Protein AF-W1WFY8-F1 (afdb_monomer_lite)

InterPro domains:
  IPR028274 TerY-C metal binding domain [PF15616] (32-76)

Radius of gyration: 13.85 Å; chains: 1; bounding box: 31×29×36 Å

Structure (mmCIF, N/CA/C/O backbone):
data_AF-W1WFY8-F1
#
_entry.id   AF-W1WFY8-F1
#
loop_
_atom_site.group_PDB
_atom_site.id
_atom_site.type_symbol
_atom_site.label_atom_id
_atom_site.label_alt_id
_atom_site.label_comp_id
_atom_site.label_asym_id
_atom_site.label_entity_id
_atom_site.label_seq_id
_atom_site.pdbx_PDB_ins_code
_atom_site.Cartn_x
_atom_site.Cartn_y
_atom_site.Cartn_z
_atom_site.occupancy
_atom_site.B_iso_or_equiv
_atom_site.auth_seq_id
_atom_site.auth_comp_id
_atom_site.auth_asym_id
_atom_site.auth_atom_id
_atom_site.pdbx_PDB_model_num
ATOM 1 N N . MET A 1 1 ? 3.658 -19.110 8.805 1.00 42.41 1 MET A N 1
ATOM 2 C CA . MET A 1 1 ? 3.291 -18.748 10.192 1.00 42.41 1 MET A CA 1
ATOM 3 C C . MET A 1 1 ? 2.459 -17.480 10.099 1.00 42.41 1 MET A C 1
ATOM 5 O O . MET A 1 1 ? 2.955 -16.510 9.545 1.00 42.41 1 MET A O 1
ATOM 9 N N . THR A 1 2 ? 1.190 -17.497 10.510 1.00 49.06 2 THR A N 1
ATOM 10 C CA . THR A 1 2 ? 0.284 -16.347 10.331 1.00 49.06 2 THR A CA 1
ATOM 11 C C . THR A 1 2 ? 0.208 -15.572 11.636 1.00 49.06 2 THR A C 1
ATOM 13 O O . THR A 1 2 ? -0.549 -15.937 12.529 1.00 49.06 2 THR A O 1
ATOM 16 N N . TRP A 1 3 ? 1.023 -14.526 11.761 1.00 57.47 3 TRP A N 1
ATOM 17 C CA . TRP A 1 3 ? 1.023 -13.631 12.922 1.00 57.47 3 TRP A CA 1
ATOM 18 C C . TRP A 1 3 ? 0.221 -12.357 12.619 1.00 57.47 3 TRP A C 1
ATOM 20 O O . TRP A 1 3 ? 0.704 -11.239 12.742 1.00 57.47 3 TRP A O 1
ATOM 30 N N . ALA A 1 4 ? -1.009 -12.543 12.139 1.00 59.88 4 ALA A N 1
ATOM 31 C CA . ALA A 1 4 ? -1.964 -11.472 11.882 1.00 59.88 4 ALA A CA 1
ATOM 32 C C . ALA A 1 4 ? -3.369 -12.005 12.176 1.00 59.88 4 ALA A C 1
ATOM 34 O O . ALA A 1 4 ? -3.857 -12.904 11.491 1.00 59.88 4 ALA A O 1
ATOM 35 N N . PHE A 1 5 ? -4.004 -11.479 13.223 1.00 67.38 5 PHE A N 1
ATOM 36 C CA . PHE A 1 5 ? -5.363 -11.843 13.616 1.00 67.38 5 PHE A CA 1
ATOM 37 C C . PHE A 1 5 ? -6.297 -10.670 13.343 1.00 67.38 5 PHE A C 1
ATOM 39 O O . PHE A 1 5 ? -5.918 -9.511 13.522 1.00 67.38 5 PHE A O 1
ATOM 46 N N . LYS A 1 6 ? -7.530 -10.965 12.922 1.00 71.81 6 LYS A N 1
ATOM 47 C CA . LYS A 1 6 ? -8.559 -9.932 12.806 1.00 71.81 6 LYS A CA 1
ATOM 48 C C . LYS A 1 6 ? -8.839 -9.372 14.204 1.00 71.81 6 LYS A C 1
ATOM 50 O O . LYS A 1 6 ? -9.127 -10.136 15.122 1.00 71.81 6 LYS A O 1
ATOM 55 N N . ILE A 1 7 ? -8.744 -8.055 14.356 1.00 72.81 7 ILE A N 1
ATOM 56 C CA . ILE A 1 7 ? -9.093 -7.376 15.604 1.00 72.81 7 ILE A CA 1
ATOM 57 C C . ILE A 1 7 ? -10.624 -7.311 15.713 1.00 72.81 7 ILE A C 1
ATOM 59 O O . ILE A 1 7 ? -11.304 -6.973 14.743 1.00 72.81 7 ILE A O 1
ATOM 63 N N . ASP A 1 8 ? -11.158 -7.647 16.888 1.00 79.00 8 ASP A N 1
ATOM 64 C CA . ASP A 1 8 ? -12.573 -7.458 17.216 1.00 79.00 8 ASP A CA 1
ATOM 65 C C . ASP A 1 8 ? -12.876 -5.968 17.434 1.00 79.00 8 ASP A C 1
ATOM 67 O O . ASP A 1 8 ? -12.178 -5.291 18.191 1.00 79.00 8 ASP A O 1
ATOM 71 N N . GLU A 1 9 ? -13.927 -5.453 16.793 1.00 77.19 9 GLU A N 1
ATOM 72 C CA . GLU A 1 9 ? -14.265 -4.023 16.824 1.00 77.19 9 GLU A CA 1
ATOM 73 C C . GLU A 1 9 ? -14.554 -3.501 18.236 1.00 77.19 9 GLU A C 1
ATOM 75 O O . GLU A 1 9 ? -14.173 -2.378 18.570 1.00 77.19 9 GLU A O 1
ATOM 80 N N . ARG A 1 10 ? -15.193 -4.308 19.096 1.00 79.25 10 ARG A N 1
ATOM 81 C CA . ARG A 1 10 ? -15.521 -3.898 20.471 1.00 79.25 10 ARG A CA 1
ATOM 82 C C . ARG A 1 10 ? -14.250 -3.755 21.293 1.00 79.25 10 ARG A C 1
ATOM 84 O O . ARG A 1 10 ? -14.112 -2.800 22.056 1.00 79.25 10 ARG A O 1
ATOM 91 N N . ILE A 1 11 ? -13.311 -4.684 21.113 1.00 80.06 11 ILE A N 1
ATOM 92 C CA . ILE A 1 11 ? -11.988 -4.614 21.741 1.00 80.06 11 ILE A CA 1
ATOM 93 C C . ILE A 1 11 ? -11.224 -3.406 21.192 1.00 80.06 11 ILE A C 1
ATOM 95 O O . ILE A 1 11 ? -10.669 -2.636 21.967 1.00 80.06 11 ILE A O 1
ATOM 99 N N . ALA A 1 12 ? -11.261 -3.166 19.881 1.00 77.31 12 ALA A N 1
ATOM 100 C CA . ALA A 1 12 ? -10.577 -2.029 19.276 1.00 77.31 12 ALA A CA 1
ATOM 101 C C . ALA A 1 12 ? -11.106 -0.666 19.738 1.00 77.31 12 ALA A C 1
ATOM 103 O O . ALA A 1 12 ? -10.348 0.303 19.790 1.00 77.31 12 ALA A O 1
ATOM 104 N N . GLN A 1 13 ? -12.404 -0.557 20.025 1.00 76.12 13 GLN A N 1
ATOM 105 C CA . GLN A 1 13 ? -12.991 0.648 20.610 1.00 76.12 13 GLN A CA 1
ATOM 106 C C . GLN A 1 13 ? -12.575 0.804 22.073 1.00 76.12 13 GLN A C 1
ATOM 108 O O . GLN A 1 13 ? -12.153 1.886 22.474 1.00 76.12 13 GLN A O 1
ATOM 113 N N . LYS A 1 14 ? -12.641 -0.283 22.855 1.00 82.06 14 LYS A N 1
ATOM 114 C CA . LYS A 1 14 ? -12.249 -0.291 24.270 1.00 82.06 14 LYS A CA 1
ATOM 115 C C . LYS A 1 14 ? -10.780 0.095 24.466 1.00 82.06 14 LYS A C 1
ATOM 117 O O . LYS A 1 14 ? -10.472 0.898 25.339 1.00 82.06 14 LYS A O 1
ATOM 122 N N . GLU A 1 15 ? -9.901 -0.438 23.623 1.00 78.94 15 GLU A N 1
ATOM 123 C CA . GLU A 1 15 ? -8.455 -0.191 23.641 1.00 78.94 15 GLU A CA 1
ATOM 124 C C . GLU A 1 15 ? -8.052 1.055 22.822 1.00 78.94 15 GLU A C 1
ATOM 126 O O . GLU A 1 15 ? -6.870 1.333 22.646 1.00 78.94 15 GLU A O 1
ATOM 131 N N . LYS A 1 16 ? -9.028 1.820 22.304 1.00 71.50 16 LYS A N 1
ATOM 132 C CA . LYS A 1 16 ? -8.844 3.079 21.551 1.00 71.50 16 LYS A CA 1
ATOM 133 C C . LYS A 1 16 ? -8.035 2.986 20.247 1.00 71.50 16 LYS A C 1
ATOM 135 O O . LYS A 1 16 ? -7.759 4.011 19.622 1.00 71.50 16 LYS A O 1
ATOM 140 N N . PHE A 1 17 ? -7.764 1.778 19.752 1.00 69.56 17 PHE A N 1
ATOM 141 C CA . PHE A 1 17 ? -7.179 1.543 18.424 1.00 69.56 17 PHE A CA 1
ATOM 142 C C . PHE A 1 17 ? -8.039 2.088 17.271 1.00 69.56 17 PHE A C 1
ATOM 144 O O . PHE A 1 17 ? -7.547 2.286 16.163 1.00 69.56 17 PHE A O 1
ATOM 151 N N . SER A 1 18 ? -9.334 2.314 17.514 1.00 61.25 18 SER A N 1
ATOM 152 C CA . SER A 1 18 ? -10.295 2.723 16.480 1.00 61.25 18 SER A CA 1
ATOM 153 C C . SER A 1 18 ? -10.318 4.222 16.165 1.00 61.25 18 SER A C 1
ATOM 155 O O . SER A 1 18 ? -10.887 4.593 15.142 1.00 61.25 18 SER A O 1
ATOM 157 N N . SER A 1 19 ? -9.785 5.088 17.035 1.00 59.66 19 SER A N 1
ATOM 158 C CA . SER A 1 19 ? -10.075 6.533 16.969 1.00 59.66 19 SER A CA 1
ATOM 159 C C . SER A 1 19 ? -8.883 7.467 17.186 1.00 59.66 19 SER A C 1
ATOM 161 O O . SER A 1 19 ? -8.989 8.634 16.822 1.00 59.66 19 SER A O 1
ATOM 163 N N . GLU A 1 20 ? -7.757 7.001 17.738 1.00 61.81 20 GLU A N 1
ATOM 164 C CA . GLU A 1 20 ? -6.629 7.887 18.100 1.00 61.81 20 GLU A CA 1
ATOM 165 C C . GLU A 1 20 ? -5.289 7.517 17.435 1.00 61.81 20 GLU A C 1
ATOM 167 O O . GLU A 1 20 ? -4.282 8.190 17.638 1.00 61.81 20 GLU A O 1
ATOM 172 N N . SER A 1 21 ? -5.246 6.487 16.587 1.00 68.62 21 SER A N 1
ATOM 173 C CA . SER A 1 21 ? -3.993 5.944 16.042 1.00 68.62 21 SER A CA 1
ATOM 174 C C . SER A 1 21 ? -3.658 6.501 14.652 1.00 68.62 21 SER A C 1
ATOM 176 O O . SER A 1 21 ? -3.626 5.756 13.674 1.00 68.62 21 SER A O 1
ATOM 178 N N . THR A 1 22 ? -3.439 7.815 14.531 1.00 77.69 22 THR A N 1
ATOM 179 C CA . THR A 1 22 ? -2.863 8.377 13.293 1.00 77.69 22 THR A CA 1
ATOM 180 C C . THR A 1 22 ? -1.345 8.362 13.390 1.00 77.69 22 THR A C 1
ATOM 182 O O . THR A 1 22 ? -0.767 9.035 14.239 1.00 77.69 22 THR A O 1
ATOM 185 N N . ILE A 1 23 ? -0.702 7.599 12.514 1.00 84.88 23 ILE A N 1
ATOM 186 C CA . ILE A 1 23 ? 0.752 7.502 12.425 1.00 84.88 23 ILE A CA 1
ATOM 187 C C . ILE A 1 23 ? 1.183 8.317 11.213 1.00 84.88 23 ILE A C 1
ATOM 189 O O . ILE A 1 23 ? 0.691 8.092 10.108 1.00 84.88 23 ILE A O 1
ATOM 193 N N . LYS A 1 24 ? 2.091 9.269 11.423 1.00 89.06 24 LYS A N 1
ATOM 194 C CA . LYS A 1 24 ? 2.740 10.020 10.347 1.00 89.06 24 LYS A CA 1
ATOM 195 C C . LYS A 1 24 ? 4.229 9.757 10.401 1.00 89.06 24 LYS A C 1
ATOM 197 O O . LYS A 1 24 ? 4.820 9.842 11.475 1.00 89.06 24 LYS A O 1
ATOM 202 N N . GLY A 1 25 ? 4.811 9.429 9.260 1.00 88.00 25 GLY A N 1
ATOM 203 C CA . GLY A 1 25 ? 6.247 9.234 9.154 1.00 88.00 25 GLY A CA 1
ATOM 204 C C . GLY A 1 25 ? 6.637 8.444 7.918 1.00 88.00 25 GLY A C 1
ATOM 205 O O . GLY A 1 25 ? 5.811 8.123 7.058 1.00 88.00 25 GLY A O 1
ATOM 206 N N . SER A 1 26 ? 7.924 8.135 7.845 1.00 88.62 26 SER A N 1
ATOM 207 C CA . SER A 1 26 ? 8.488 7.267 6.822 1.00 88.62 26 SER A CA 1
ATOM 208 C C . SER A 1 26 ? 8.281 5.803 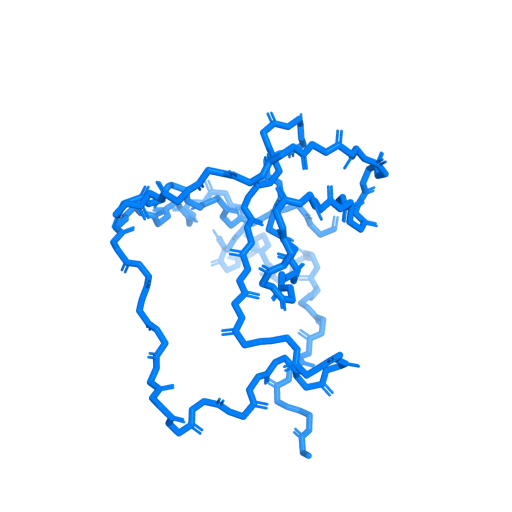7.189 1.00 88.62 26 SER A C 1
ATOM 210 O O . SER A 1 26 ? 8.558 5.387 8.313 1.00 88.62 26 SER A O 1
ATOM 212 N N . PHE A 1 27 ? 7.821 5.016 6.221 1.00 87.38 27 PHE A N 1
ATOM 213 C CA . PHE A 1 27 ? 7.680 3.571 6.351 1.00 87.38 27 PHE A CA 1
ATOM 214 C C . PHE A 1 27 ? 8.774 2.915 5.521 1.00 87.38 27 PHE A C 1
ATOM 216 O O . PHE A 1 27 ? 8.832 3.101 4.307 1.00 87.38 27 PHE A O 1
ATOM 223 N N . ILE A 1 28 ? 9.656 2.186 6.196 1.00 85.56 28 ILE A N 1
ATOM 224 C CA . ILE A 1 28 ? 10.781 1.481 5.587 1.00 85.56 28 ILE A CA 1
ATOM 225 C C . ILE A 1 28 ? 10.619 0.010 5.950 1.00 85.56 28 ILE A C 1
ATOM 227 O O . ILE A 1 28 ? 10.361 -0.317 7.109 1.00 85.56 28 ILE A O 1
ATOM 231 N N . PHE A 1 29 ? 10.734 -0.859 4.952 1.00 85.00 29 PHE A N 1
ATOM 232 C CA . PHE A 1 29 ? 10.740 -2.300 5.156 1.00 85.00 29 PHE A CA 1
ATOM 233 C C . PHE A 1 29 ? 12.177 -2.785 5.208 1.00 85.00 29 PHE A C 1
ATOM 235 O O . PHE A 1 29 ? 13.013 -2.328 4.429 1.00 85.00 29 PHE A O 1
ATOM 242 N N . ASP A 1 30 ? 12.439 -3.698 6.132 1.00 86.94 30 ASP A N 1
ATOM 243 C CA . ASP A 1 30 ? 13.713 -4.397 6.195 1.00 86.94 30 ASP A CA 1
ATOM 244 C C . ASP A 1 30 ? 13.869 -5.333 4.983 1.00 86.94 30 ASP A C 1
ATOM 246 O O . ASP A 1 30 ? 12.872 -5.841 4.461 1.00 86.94 30 ASP A O 1
ATOM 250 N N . GLU A 1 31 ? 15.103 -5.584 4.547 1.00 84.25 31 GLU A N 1
ATOM 251 C CA . GLU A 1 31 ? 15.396 -6.536 3.467 1.00 84.25 31 GLU A CA 1
ATOM 252 C C . GLU A 1 31 ? 14.970 -7.966 3.837 1.00 84.25 31 GLU A C 1
ATOM 254 O O . GLU A 1 31 ? 14.583 -8.746 2.966 1.00 84.25 31 GLU A O 1
ATOM 259 N N . GLU A 1 32 ? 14.967 -8.298 5.131 1.00 89.19 32 GLU A N 1
ATOM 260 C CA . GLU A 1 32 ? 14.514 -9.593 5.640 1.00 89.19 32 GLU A CA 1
ATOM 261 C C . GLU A 1 32 ? 12.983 -9.700 5.751 1.00 89.19 32 GLU A C 1
ATOM 263 O O . GLU A 1 32 ? 12.465 -10.764 6.105 1.00 89.19 32 GLU A O 1
ATOM 268 N N . TYR A 1 33 ? 12.225 -8.633 5.454 1.00 86.25 33 TYR A N 1
ATOM 269 C CA . TYR A 1 33 ? 10.765 -8.680 5.497 1.00 86.25 33 TYR A CA 1
ATOM 270 C C . TYR A 1 33 ? 10.233 -9.648 4.421 1.00 86.25 33 TYR A C 1
ATOM 272 O O . TYR A 1 33 ? 10.306 -9.347 3.225 1.00 86.25 33 TYR A O 1
ATOM 280 N N . PRO A 1 34 ? 9.609 -10.785 4.804 1.00 86.56 34 PRO A N 1
ATOM 281 C CA . PRO A 1 34 ? 9.187 -11.816 3.850 1.00 86.56 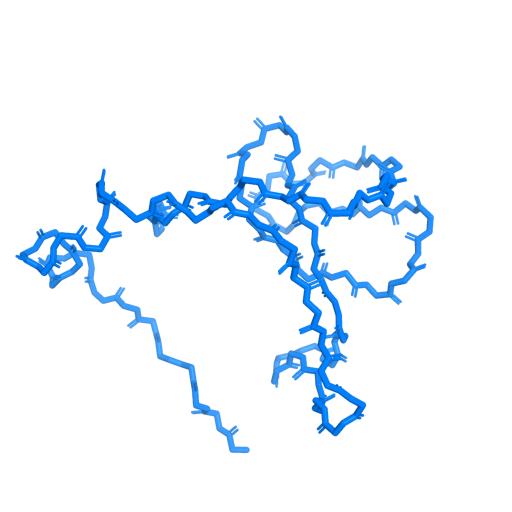34 PRO A CA 1
ATOM 282 C C . PRO A 1 34 ? 7.962 -11.408 3.012 1.00 86.56 34 PRO A C 1
ATOM 284 O O . PRO A 1 34 ? 7.428 -12.218 2.254 1.00 86.56 34 PRO A O 1
ATOM 287 N N . GLY A 1 35 ? 7.487 -10.170 3.167 1.00 87.88 35 GLY A N 1
ATOM 288 C CA . GLY A 1 35 ? 6.273 -9.663 2.552 1.00 87.88 35 GLY A CA 1
ATOM 289 C C . GLY A 1 35 ? 5.001 -10.035 3.311 1.00 87.88 35 GLY A C 1
ATOM 290 O O . GLY A 1 35 ? 5.004 -10.690 4.358 1.00 87.88 35 GLY A O 1
ATOM 291 N N . CYS A 1 36 ? 3.872 -9.581 2.773 1.00 86.88 36 CYS A N 1
ATOM 292 C CA . CYS A 1 36 ? 2.547 -9.844 3.305 1.00 86.88 36 CYS A CA 1
ATOM 293 C C . CYS A 1 36 ? 2.303 -11.363 3.390 1.00 86.88 36 CYS A C 1
ATOM 295 O O . CYS A 1 36 ? 2.296 -12.021 2.348 1.00 86.88 36 CYS A O 1
ATOM 297 N N . PRO A 1 37 ? 1.981 -11.933 4.567 1.00 86.31 37 PRO A N 1
ATOM 298 C CA . PRO A 1 37 ? 1.757 -13.376 4.715 1.00 86.31 37 PRO A CA 1
ATOM 299 C C . PRO A 1 37 ? 0.639 -13.961 3.837 1.00 86.31 37 PRO A C 1
ATOM 301 O O . PRO A 1 37 ? 0.558 -15.175 3.680 1.00 86.31 37 PRO A O 1
ATOM 304 N N . HIS A 1 38 ? -0.241 -13.115 3.293 1.00 82.50 38 HIS A N 1
ATOM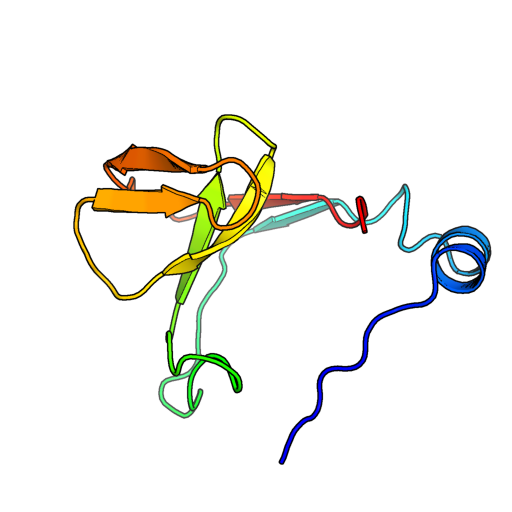 305 C CA . HIS A 1 38 ? -1.356 -13.536 2.446 1.00 82.50 38 HIS A CA 1
ATOM 306 C C . HIS A 1 38 ? -1.055 -13.485 0.946 1.00 82.50 38 HIS A C 1
ATOM 308 O O . HIS A 1 38 ? -1.607 -14.291 0.204 1.00 82.50 38 HIS A O 1
ATOM 314 N N . CYS A 1 39 ? -0.229 -12.542 0.484 1.00 85.69 39 CYS A N 1
ATOM 315 C CA . CYS A 1 39 ? -0.005 -12.326 -0.953 1.00 85.69 39 CYS A CA 1
ATOM 316 C C . CYS A 1 39 ? 1.462 -12.127 -1.358 1.00 85.69 39 CYS A C 1
ATOM 318 O O . CYS A 1 39 ? 1.740 -11.980 -2.541 1.00 85.69 39 CYS A O 1
ATOM 320 N N . GLY A 1 40 ? 2.400 -12.107 -0.409 1.00 87.12 40 GLY A N 1
ATOM 321 C CA . GLY A 1 40 ? 3.833 -11.923 -0.656 1.00 87.12 40 GLY A CA 1
ATOM 322 C C . GLY A 1 40 ? 4.259 -10.489 -0.983 1.00 87.12 40 GLY A C 1
ATOM 323 O O . GLY A 1 40 ? 5.449 -10.232 -1.110 1.00 87.12 40 GLY A O 1
ATOM 324 N N . ALA A 1 41 ? 3.322 -9.543 -1.089 1.00 90.06 41 ALA A N 1
ATOM 325 C CA . ALA A 1 41 ? 3.630 -8.141 -1.360 1.00 90.06 41 ALA A CA 1
ATOM 326 C C . ALA A 1 41 ? 4.581 -7.556 -0.305 1.00 90.06 41 ALA A C 1
ATOM 328 O O . ALA A 1 41 ? 4.278 -7.590 0.888 1.00 90.06 41 ALA A O 1
ATOM 329 N N . GLN A 1 42 ? 5.711 -7.005 -0.740 1.00 88.62 42 GLN A N 1
ATOM 330 C CA . GLN A 1 42 ? 6.744 -6.464 0.152 1.00 88.62 42 GLN A CA 1
ATOM 331 C C . GLN A 1 42 ? 6.506 -5.002 0.543 1.00 88.62 42 GLN A C 1
ATOM 333 O O . GLN A 1 42 ? 7.237 -4.460 1.362 1.00 88.62 42 GLN A O 1
ATOM 338 N N . SER A 1 43 ? 5.482 -4.363 -0.024 1.00 89.62 43 SER A N 1
ATOM 339 C CA . SER A 1 43 ? 5.144 -2.973 0.256 1.00 89.62 43 SER A CA 1
ATOM 340 C C . SER A 1 43 ? 3.628 -2.763 0.278 1.00 89.62 43 SER A C 1
ATOM 342 O O . SER A 1 43 ? 2.835 -3.680 0.031 1.00 89.62 43 SER A O 1
ATOM 344 N N . PHE A 1 44 ? 3.200 -1.547 0.604 1.00 91.62 44 PHE A N 1
ATOM 345 C CA . PHE A 1 44 ? 1.798 -1.148 0.630 1.00 91.62 44 PHE A CA 1
ATOM 346 C C . PHE A 1 44 ? 1.614 0.273 0.100 1.00 91.62 44 PHE A C 1
ATOM 348 O O . PHE A 1 44 ? 2.555 1.058 0.028 1.00 91.62 44 PHE A O 1
ATOM 355 N N . PHE A 1 45 ? 0.371 0.625 -0.221 1.00 91.50 45 PHE A N 1
ATOM 356 C CA . PHE A 1 45 ? -0.010 2.001 -0.526 1.00 91.50 45 PHE A CA 1
ATOM 357 C C . PHE A 1 45 ? -1.298 2.395 0.199 1.00 91.50 45 PHE A C 1
ATOM 359 O O . PHE A 1 45 ? -2.134 1.550 0.534 1.00 91.50 45 PHE A O 1
ATOM 366 N N . THR A 1 46 ? -1.478 3.696 0.423 1.00 91.31 46 THR A N 1
ATOM 367 C CA . THR A 1 46 ? -2.733 4.272 0.915 1.00 91.31 46 THR A CA 1
ATOM 368 C C . THR A 1 46 ? -3.620 4.653 -0.266 1.00 91.31 46 THR A C 1
ATOM 370 O O . THR A 1 46 ? -3.215 5.348 -1.198 1.00 91.31 46 THR A O 1
ATOM 373 N N . CYS A 1 47 ? -4.870 4.198 -0.260 1.00 90.94 47 CYS A N 1
ATOM 374 C CA . CYS A 1 47 ? -5.808 4.589 -1.300 1.00 90.94 47 CYS A CA 1
ATOM 375 C C . CYS A 1 47 ? -6.293 6.022 -1.054 1.00 90.94 47 CYS A C 1
ATOM 377 O O . CYS A 1 47 ? -7.036 6.260 -0.107 1.00 90.94 47 CYS A O 1
ATOM 379 N N . GLY A 1 48 ? -5.980 6.958 -1.953 1.00 88.69 48 GLY A N 1
ATOM 380 C CA . GLY A 1 48 ? -6.451 8.347 -1.847 1.00 88.69 48 GLY A CA 1
ATOM 381 C C . GLY A 1 48 ? -7.980 8.519 -1.872 1.00 88.69 48 GLY A C 1
ATOM 382 O O . GLY A 1 48 ? -8.478 9.561 -1.464 1.00 88.69 48 GLY A O 1
ATOM 383 N N . LYS A 1 49 ? -8.740 7.503 -2.317 1.00 90.06 49 LYS A N 1
ATOM 384 C CA . LYS A 1 49 ? -10.213 7.541 -2.354 1.00 90.06 49 LYS A CA 1
ATOM 385 C C . LYS A 1 49 ? -10.862 7.135 -1.028 1.00 90.06 49 LYS A C 1
ATOM 387 O O . LYS A 1 49 ? -11.787 7.803 -0.585 1.00 90.06 49 LYS A O 1
ATOM 392 N N . CYS A 1 50 ? -10.433 6.023 -0.426 1.00 88.75 50 CYS A N 1
ATOM 393 C CA . CYS A 1 50 ? -11.047 5.497 0.804 1.00 88.75 50 CYS A CA 1
ATOM 394 C C . CYS A 1 50 ? -10.167 5.633 2.055 1.00 88.75 50 CYS A C 1
ATOM 396 O O . CYS A 1 50 ? -10.610 5.282 3.143 1.00 88.75 50 CYS A O 1
ATOM 398 N N . GLY A 1 51 ? -8.924 6.099 1.912 1.00 87.31 51 GLY A N 1
ATOM 399 C CA . GLY A 1 51 ? -7.970 6.304 3.005 1.00 87.31 51 GLY A CA 1
ATOM 400 C C . GLY A 1 51 ? -7.384 5.026 3.611 1.00 87.31 51 GLY A C 1
ATOM 401 O O . GLY A 1 51 ? -6.565 5.115 4.519 1.00 87.31 51 GLY A O 1
ATOM 402 N N . LYS A 1 52 ? -7.780 3.838 3.135 1.00 87.25 52 LYS A N 1
ATOM 403 C CA . LYS A 1 52 ? -7.301 2.551 3.662 1.00 87.25 52 LYS A CA 1
ATOM 404 C C . LYS A 1 52 ? -5.978 2.134 3.023 1.00 87.25 52 LYS A C 1
ATOM 406 O O . LYS A 1 52 ? -5.732 2.422 1.849 1.00 87.25 52 LYS A O 1
ATOM 411 N N . ILE A 1 53 ? -5.168 1.396 3.780 1.00 89.19 53 ILE A N 1
ATOM 412 C CA . ILE A 1 53 ? -3.948 0.751 3.281 1.00 89.19 53 ILE A CA 1
ATOM 413 C C . ILE A 1 53 ? -4.293 -0.556 2.576 1.00 89.19 53 ILE A C 1
ATOM 415 O O . ILE A 1 53 ? -5.177 -1.302 3.001 1.00 89.19 53 ILE A O 1
ATOM 419 N N . THR A 1 54 ? -3.568 -0.863 1.510 1.00 90.00 54 THR A N 1
ATOM 420 C CA . THR A 1 54 ? -3.636 -2.157 0.838 1.00 90.00 54 THR A CA 1
ATOM 421 C C . THR A 1 54 ? -2.266 -2.559 0.290 1.00 90.00 54 THR A C 1
ATOM 423 O O . THR A 1 54 ? -1.387 -1.714 0.129 1.00 90.00 54 THR A O 1
ATOM 426 N N . CYS A 1 55 ? -2.081 -3.855 0.046 1.00 91.62 55 CYS A N 1
ATOM 427 C CA . CYS A 1 55 ? -0.821 -4.418 -0.436 1.00 91.62 55 CYS A CA 1
ATOM 428 C C . CYS A 1 55 ? -0.445 -3.855 -1.812 1.00 91.62 55 CYS A C 1
ATOM 430 O O . CYS A 1 55 ? -1.315 -3.609 -2.650 1.00 91.62 55 CYS A O 1
ATOM 432 N N . TRP A 1 56 ? 0.854 -3.682 -2.037 1.00 91.56 56 TRP A N 1
ATOM 433 C CA . TRP A 1 56 ? 1.420 -3.219 -3.295 1.00 91.56 56 TRP A CA 1
ATOM 434 C C . TRP A 1 56 ? 2.524 -4.162 -3.766 1.00 91.56 56 TRP A C 1
ATOM 436 O O . TRP A 1 56 ? 3.408 -4.532 -2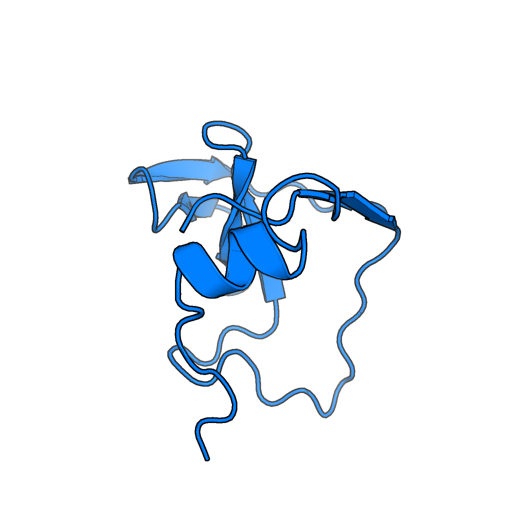.996 1.00 91.56 56 TRP A O 1
ATOM 446 N N . ASP A 1 57 ? 2.471 -4.536 -5.037 1.00 87.69 57 ASP A N 1
ATOM 447 C CA . ASP A 1 57 ? 3.372 -5.496 -5.677 1.00 87.69 57 ASP A CA 1
ATOM 448 C C . ASP A 1 57 ? 4.534 -4.841 -6.447 1.00 87.69 57 ASP A C 1
ATOM 450 O O . ASP A 1 57 ? 5.330 -5.546 -7.057 1.00 87.69 57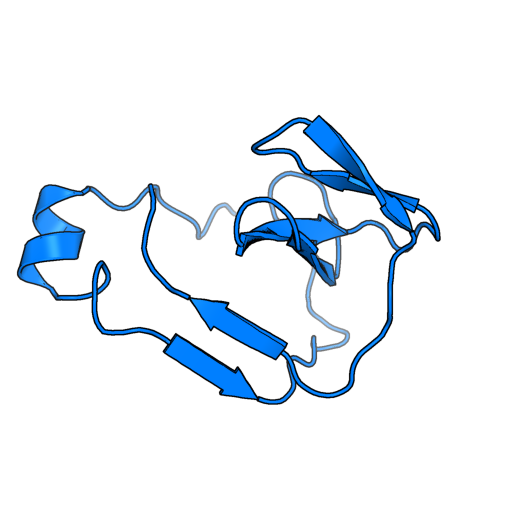 ASP A O 1
ATOM 454 N N . GLY A 1 58 ? 4.641 -3.507 -6.433 1.00 86.62 58 GLY A N 1
ATOM 455 C CA . GLY A 1 58 ? 5.659 -2.766 -7.186 1.00 86.62 58 GLY A CA 1
ATOM 456 C C . GLY A 1 58 ? 5.189 -2.240 -8.547 1.00 86.62 58 GLY A C 1
ATOM 457 O O . GLY A 1 58 ? 5.943 -1.541 -9.218 1.00 86.62 58 GLY A O 1
ATOM 458 N N . SER A 1 59 ? 3.950 -2.524 -8.961 1.00 88.69 59 SER A N 1
ATOM 459 C CA . SER A 1 59 ? 3.401 -2.046 -10.236 1.00 88.69 59 SER A CA 1
ATOM 460 C C . SER A 1 59 ? 3.147 -0.530 -10.251 1.00 88.69 59 SER A C 1
ATOM 462 O O . SER A 1 59 ? 2.655 0.031 -9.271 1.00 88.69 59 SER A O 1
ATOM 464 N N . ASP A 1 60 ? 3.344 0.128 -11.402 1.00 88.75 60 ASP A N 1
ATOM 465 C CA . ASP A 1 60 ? 3.049 1.566 -11.600 1.00 88.75 60 ASP A CA 1
ATOM 466 C C . ASP A 1 60 ? 1.571 1.928 -11.372 1.00 88.75 60 ASP A C 1
ATOM 468 O O . ASP A 1 60 ? 1.223 3.071 -11.056 1.00 88.75 60 ASP A O 1
ATOM 472 N N . THR A 1 61 ? 0.679 0.956 -11.555 1.00 90.19 61 THR A N 1
ATOM 473 C CA . THR A 1 61 ? -0.756 1.082 -11.300 1.00 90.19 61 THR A CA 1
ATOM 474 C C . THR A 1 61 ? -1.197 0.042 -10.294 1.00 90.19 61 THR A C 1
ATOM 476 O O . THR A 1 61 ? -0.857 -1.128 -10.441 1.00 90.19 61 THR A O 1
ATOM 479 N N . ALA A 1 62 ? -2.032 0.441 -9.341 1.00 89.69 62 ALA A N 1
ATOM 480 C CA . ALA A 1 62 ? -2.578 -0.467 -8.346 1.00 89.69 62 ALA A CA 1
ATOM 481 C C . ALA A 1 62 ? -4.098 -0.343 -8.237 1.00 89.69 62 ALA A C 1
ATOM 483 O O . ALA A 1 62 ? -4.693 0.698 -8.533 1.00 89.69 62 ALA A O 1
ATOM 484 N N . THR A 1 63 ? -4.726 -1.433 -7.796 1.00 93.38 63 THR A N 1
ATOM 485 C CA . THR A 1 63 ? -6.162 -1.495 -7.516 1.00 93.38 63 THR A CA 1
ATOM 486 C C . THR A 1 63 ? -6.371 -1.623 -6.016 1.00 93.38 63 THR A C 1
ATOM 488 O O . THR A 1 63 ? -5.832 -2.528 -5.388 1.00 93.38 63 THR A O 1
ATOM 491 N N . CYS A 1 64 ? -7.172 -0.740 -5.425 1.00 92.38 64 CYS A N 1
ATOM 492 C CA . CYS A 1 64 ? -7.490 -0.825 -4.008 1.00 92.38 64 CYS A CA 1
ATOM 493 C C . CYS A 1 64 ? -8.369 -2.046 -3.717 1.00 92.38 64 CYS A C 1
ATOM 495 O O . CYS A 1 64 ? -9.507 -2.095 -4.184 1.00 92.38 64 CYS A O 1
ATOM 497 N N . ALA A 1 65 ? -7.893 -2.976 -2.883 1.00 89.94 65 ALA A N 1
ATOM 498 C CA . ALA A 1 65 ? -8.656 -4.172 -2.511 1.00 89.94 65 ALA A CA 1
ATOM 499 C C . ALA A 1 65 ? -9.964 -3.864 -1.754 1.00 89.94 65 ALA A C 1
ATOM 501 O O . ALA A 1 65 ? -10.870 -4.688 -1.727 1.00 89.94 65 ALA A O 1
ATOM 502 N N . TRP A 1 66 ? -10.081 -2.672 -1.160 1.00 89.56 66 TRP A N 1
ATOM 503 C CA . TRP A 1 66 ? -11.243 -2.282 -0.359 1.00 89.56 66 TRP A CA 1
ATOM 504 C C . TRP A 1 66 ? -12.372 -1.648 -1.169 1.00 89.56 66 TRP A C 1
ATOM 506 O O . TRP A 1 66 ? -13.539 -1.870 -0.873 1.00 89.56 66 TRP A O 1
ATOM 516 N N . CYS A 1 67 ? -12.041 -0.809 -2.155 1.00 92.56 67 CYS A N 1
ATOM 517 C CA . CYS A 1 67 ? -13.041 -0.031 -2.901 1.00 92.56 67 CYS A CA 1
ATOM 518 C C . CYS A 1 67 ? -12.952 -0.184 -4.426 1.00 92.56 67 CYS A C 1
ATOM 520 O O . CYS A 1 67 ? -13.693 0.481 -5.148 1.00 92.56 67 CYS A O 1
ATOM 522 N N . GLY A 1 68 ? -12.023 -1.003 -4.928 1.00 93.62 68 GLY A N 1
ATOM 523 C CA . GLY A 1 68 ? -11.829 -1.260 -6.357 1.00 93.62 68 GLY A CA 1
ATOM 524 C C . GLY A 1 68 ? -11.216 -0.100 -7.149 1.00 93.62 68 GLY A C 1
ATOM 525 O O . GLY A 1 68 ? -11.123 -0.181 -8.372 1.00 93.62 68 GLY A O 1
ATOM 526 N N . ASN A 1 69 ? -10.801 0.989 -6.490 1.00 93.19 69 ASN A N 1
ATOM 527 C CA . ASN A 1 69 ? -10.225 2.145 -7.174 1.00 93.19 69 ASN A CA 1
ATOM 528 C C . ASN A 1 69 ? -8.904 1.784 -7.861 1.00 93.19 69 ASN A C 1
ATOM 530 O O . ASN A 1 69 ? -7.988 1.312 -7.190 1.00 93.19 69 ASN A O 1
ATOM 534 N N . LYS A 1 70 ? -8.798 2.065 -9.162 1.00 94.12 70 LYS A N 1
ATOM 535 C CA . LYS A 1 70 ? -7.570 1.896 -9.945 1.00 94.12 70 LYS A CA 1
ATOM 536 C C . LYS A 1 70 ? -6.887 3.243 -10.123 1.00 94.12 70 LYS A C 1
ATOM 538 O O . LYS A 1 70 ? -7.511 4.184 -10.607 1.00 94.12 70 LYS A O 1
ATOM 543 N N . SER A 1 71 ? -5.623 3.340 -9.744 1.00 90.12 71 SER A N 1
ATOM 544 C CA . SER A 1 71 ? -4.853 4.579 -9.861 1.00 90.12 71 SER A CA 1
ATOM 545 C C . SER A 1 71 ? -3.373 4.294 -10.071 1.00 90.12 71 SER A C 1
ATOM 547 O O . SER A 1 71 ? -2.893 3.203 -9.764 1.00 90.12 71 SER A O 1
ATOM 549 N N . LYS A 1 72 ? -2.650 5.292 -10.585 1.00 92.69 72 LYS A N 1
ATOM 550 C CA . LYS A 1 72 ? -1.186 5.279 -10.566 1.00 92.69 72 LYS A CA 1
ATOM 551 C C . LYS A 1 72 ? -0.681 5.402 -9.131 1.00 92.69 72 LYS A C 1
ATOM 553 O O . LYS A 1 72 ? -1.341 6.033 -8.302 1.00 92.69 72 LYS A O 1
ATOM 558 N N . ILE A 1 73 ? 0.471 4.809 -8.863 1.00 91.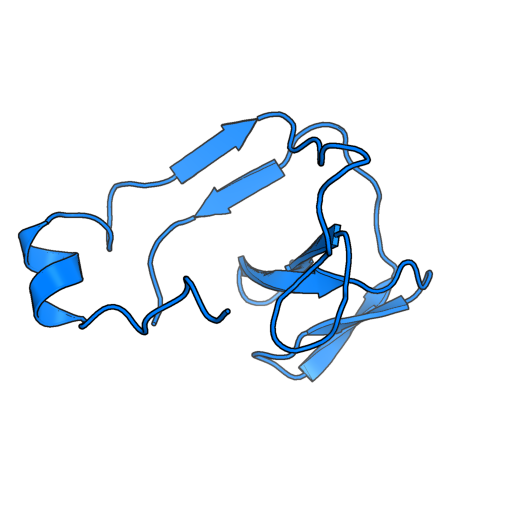88 73 ILE A N 1
ATOM 559 C CA . ILE A 1 73 ? 1.161 4.927 -7.583 1.00 91.88 73 ILE A CA 1
ATOM 560 C C . ILE A 1 73 ? 2.029 6.183 -7.580 1.00 91.88 73 ILE A C 1
ATOM 562 O O . ILE A 1 73 ? 2.645 6.539 -8.583 1.00 91.88 73 ILE A O 1
ATOM 566 N N . GLN A 1 74 ? 2.057 6.866 -6.438 1.00 90.00 74 GLN A N 1
ATOM 567 C CA . GLN A 1 74 ? 3.029 7.912 -6.154 1.00 90.00 74 GLN A CA 1
ATOM 568 C C . GLN A 1 74 ? 3.901 7.461 -4.991 1.00 90.00 74 GLN A C 1
ATOM 570 O O . GLN A 1 74 ? 3.389 7.106 -3.931 1.00 90.00 74 GLN A O 1
ATOM 575 N N . LEU A 1 75 ? 5.213 7.478 -5.207 1.00 87.75 75 LEU A N 1
ATOM 576 C CA . LEU A 1 75 ? 6.192 7.233 -4.159 1.00 87.75 75 LEU A CA 1
ATOM 577 C C . LEU A 1 75 ? 6.343 8.498 -3.320 1.00 87.75 75 LEU A C 1
ATOM 579 O O . LEU A 1 75 ? 6.524 9.591 -3.856 1.00 87.75 75 LEU A O 1
ATOM 583 N N . VAL A 1 76 ? 6.254 8.334 -2.007 1.00 88.44 76 VAL A N 1
ATOM 584 C CA . VAL A 1 76 ? 6.361 9.418 -1.035 1.00 88.44 76 VAL A CA 1
ATOM 585 C C . VAL A 1 76 ? 7.280 8.989 0.100 1.00 88.44 76 VAL A C 1
ATOM 587 O O . VAL A 1 76 ? 7.311 7.820 0.478 1.00 88.44 76 VAL A O 1
ATOM 590 N N . ASN A 1 77 ? 8.028 9.942 0.650 1.00 86.25 77 ASN A N 1
ATOM 591 C CA . ASN A 1 77 ? 8.933 9.695 1.773 1.00 86.25 77 ASN A CA 1
ATOM 592 C C . ASN A 1 77 ? 8.192 9.655 3.114 1.00 86.25 77 ASN A C 1
ATOM 594 O O . ASN A 1 77 ? 8.713 9.108 4.082 1.00 86.25 77 ASN A O 1
ATOM 598 N N . GLU A 1 78 ? 6.995 10.234 3.179 1.00 88.38 78 GLU A N 1
ATOM 599 C CA . GLU A 1 78 ? 6.168 10.292 4.378 1.00 88.38 78 GLU A CA 1
ATOM 600 C C . GLU A 1 78 ? 4.726 9.933 4.026 1.00 88.38 78 GLU A C 1
ATOM 602 O O . GLU A 1 78 ? 4.187 10.379 3.010 1.00 88.38 78 GLU A O 1
ATOM 607 N N . LEU A 1 79 ? 4.105 9.121 4.877 1.00 87.50 79 LEU A N 1
ATOM 608 C CA . LEU A 1 79 ? 2.706 8.734 4.776 1.00 87.50 79 LEU A CA 1
ATOM 609 C C . LEU A 1 79 ? 1.999 9.049 6.088 1.00 87.50 79 LEU A C 1
ATOM 611 O O . LEU A 1 79 ? 2.511 8.777 7.172 1.00 87.50 79 LEU A O 1
ATOM 615 N N . GLU A 1 80 ? 0.784 9.577 5.976 1.00 86.62 80 GLU A N 1
ATOM 616 C CA . GLU A 1 80 ? -0.176 9.599 7.071 1.00 86.62 80 GLU A CA 1
ATOM 617 C C . GLU A 1 80 ? -1.085 8.377 6.948 1.00 86.62 80 GLU A C 1
ATOM 619 O O . GLU A 1 80 ? -1.802 8.199 5.961 1.00 86.62 80 GLU A O 1
ATOM 624 N N . VAL A 1 81 ? -1.060 7.542 7.977 1.00 85.06 81 VAL A N 1
ATOM 625 C CA . VAL A 1 81 ? -1.848 6.324 8.085 1.00 85.06 81 VAL A CA 1
ATOM 626 C C . VAL A 1 81 ? -2.803 6.471 9.253 1.00 85.06 81 VAL A C 1
ATOM 628 O O . VAL A 1 81 ? -2.389 6.771 10.371 1.00 85.06 81 VAL A O 1
ATOM 631 N N . LYS A 1 82 ? -4.087 6.217 9.006 1.00 79.56 82 LYS A N 1
ATOM 632 C CA . LYS A 1 82 ? -5.120 6.232 10.042 1.00 79.56 82 LYS A CA 1
ATOM 633 C C . LYS A 1 82 ? -5.462 4.803 10.440 1.00 79.56 82 LYS A C 1
ATOM 635 O O . LYS A 1 82 ? -5.856 4.006 9.591 1.00 79.56 82 LYS A O 1
ATOM 640 N N . GLY A 1 83 ? -5.297 4.491 11.722 1.00 68.62 83 GLY A N 1
ATOM 641 C CA . GLY A 1 83 ? -5.836 3.280 12.330 1.00 68.62 83 GLY A CA 1
ATOM 642 C C . GLY A 1 83 ? -7.357 3.362 12.480 1.00 68.62 83 GLY A C 1
ATOM 643 O O . GLY A 1 83 ? -7.913 4.445 12.661 1.00 68.62 83 GLY A O 1
ATOM 644 N N . GLY A 1 84 ? -8.022 2.209 12.393 1.00 63.69 84 GLY A N 1
ATOM 645 C CA . GLY A 1 84 ? -9.481 2.091 12.455 1.00 63.69 84 GLY A CA 1
ATOM 646 C C . GLY A 1 84 ? -10.155 1.925 11.085 1.00 63.69 84 GLY A C 1
ATOM 647 O O . GLY A 1 84 ? -9.571 2.170 10.030 1.00 63.69 84 GLY A O 1
ATOM 648 N N . GLY A 1 85 ? -11.408 1.464 11.100 1.00 58.06 85 GLY A N 1
ATOM 649 C CA . GLY A 1 85 ? -12.177 1.139 9.892 1.00 58.06 85 GLY A CA 1
ATOM 650 C C . GLY A 1 85 ? -12.033 -0.324 9.468 1.00 58.06 85 GLY A C 1
ATOM 651 O O . GLY A 1 85 ? -11.604 -0.591 8.341 1.00 58.06 85 GLY A O 1
ATOM 652 N N . PHE A 1 86 ? -12.362 -1.225 10.393 1.00 50.88 86 PHE A N 1
ATOM 653 C CA . PHE A 1 86 ? -12.510 -2.670 10.185 1.00 50.88 86 PHE A CA 1
ATOM 654 C C . PHE A 1 86 ? -13.581 -2.998 9.132 1.00 50.88 86 PHE A C 1
ATOM 656 O O . PHE A 1 86 ? -14.414 -2.107 8.836 1.00 50.88 86 PHE A O 1
#

Organism: NCBI:txid408170

Sequence (86 aa):
MTWAFKIDERIAQKEKFSSESTIKGSFIFDEEYPGCPHCGAQSFFTCGKCGKITCWDGSDTATCAWCGNKSKIQLVNELEVKGGGF

Secondary structure (DSSP, 8-state):
-----PPPHHHHHHTTTTTS-EEEE-----TT----TTT--SEEEE-TTT--EEEE-S-SEEE-TTT--EEE----S-EEEE----

Foldseek 3Di:
DDPDDDDDPVVCVVVVLAPPDKDKFFDDFDPPQQADPVPSQRDWDQDPPPRAIDGDNPDQWDADPPPRDIDGDDDDRMDTHRGHDD

pLDDT: mean 82.36, std 11.43, range [42.41, 94.12]